Protein AF-A0A4R9PWL0-F1 (afdb_monomer_lite)

Structure (mmCIF, N/CA/C/O backbone):
data_AF-A0A4R9PWL0-F1
#
_entry.id   AF-A0A4R9PWL0-F1
#
loop_
_atom_site.group_PDB
_atom_site.id
_atom_site.type_symbol
_atom_site.label_atom_id
_atom_site.label_alt_id
_atom_site.label_comp_id
_atom_site.label_asym_id
_atom_site.label_entity_id
_atom_site.label_seq_id
_atom_site.pdbx_PDB_ins_code
_atom_site.Cartn_x
_atom_site.Cartn_y
_atom_site.Cartn_z
_atom_site.occupancy
_atom_site.B_iso_or_equiv
_atom_site.auth_seq_id
_atom_site.auth_comp_id
_atom_site.auth_asym_id
_atom_site.auth_atom_id
_atom_site.pdbx_PDB_model_num
ATOM 1 N N . MET A 1 1 ? -32.786 1.458 -10.273 1.00 54.38 1 MET A N 1
ATOM 2 C CA . MET A 1 1 ? -32.065 1.035 -9.058 1.00 54.38 1 MET A CA 1
ATOM 3 C C . MET A 1 1 ? -31.324 2.258 -8.552 1.00 54.38 1 MET A C 1
ATOM 5 O O . MET A 1 1 ? -30.523 2.789 -9.313 1.00 54.38 1 MET A O 1
ATOM 9 N N . SER A 1 2 ? -31.706 2.797 -7.391 1.00 69.25 2 SER A N 1
ATOM 10 C CA . SER A 1 2 ? -31.105 4.029 -6.861 1.00 69.25 2 SER A CA 1
ATOM 11 C C . SER A 1 2 ? -29.778 3.714 -6.169 1.00 69.25 2 SER A C 1
ATOM 13 O O . SER A 1 2 ? -29.610 2.630 -5.615 1.00 69.25 2 SER A O 1
ATOM 15 N N . ILE A 1 3 ? -28.833 4.651 -6.216 1.00 68.12 3 ILE A N 1
ATOM 16 C CA . ILE A 1 3 ? -27.518 4.531 -5.564 1.00 68.12 3 ILE A CA 1
ATOM 17 C C . ILE A 1 3 ? -27.637 4.518 -4.029 1.00 68.12 3 ILE A C 1
ATOM 19 O O . ILE A 1 3 ? -26.792 3.958 -3.337 1.00 68.12 3 ILE A O 1
ATOM 23 N N . GLU A 1 4 ? -28.725 5.084 -3.509 1.00 73.69 4 GLU A N 1
ATOM 24 C CA . GLU A 1 4 ? -28.999 5.243 -2.078 1.00 73.69 4 GLU A CA 1
ATOM 25 C C . GLU A 1 4 ? -29.238 3.904 -1.366 1.00 73.69 4 GLU A C 1
ATOM 27 O O . GLU A 1 4 ? -28.874 3.771 -0.200 1.00 73.69 4 GLU A O 1
ATOM 32 N N . ASP A 1 5 ? -29.742 2.894 -2.083 1.00 76.56 5 ASP A N 1
ATOM 33 C CA . ASP A 1 5 ? -30.055 1.560 -1.547 1.00 76.56 5 ASP A CA 1
ATOM 34 C C . ASP A 1 5 ? -28.896 0.561 -1.705 1.00 76.56 5 ASP A C 1
ATOM 36 O O . ASP A 1 5 ? -28.974 -0.583 -1.252 1.00 76.56 5 ASP A O 1
ATOM 40 N N . ALA A 1 6 ? -27.815 0.954 -2.387 1.00 78.69 6 ALA A N 1
ATOM 41 C CA . ALA A 1 6 ? -26.707 0.051 -2.663 1.00 78.69 6 ALA A CA 1
ATOM 42 C C . ALA A 1 6 ? -25.833 -0.160 -1.406 1.00 78.69 6 ALA A C 1
ATOM 44 O O . ALA A 1 6 ? -25.494 0.808 -0.711 1.00 78.69 6 ALA A O 1
ATOM 45 N N . PRO A 1 7 ? -25.420 -1.404 -1.100 1.00 80.06 7 PRO A N 1
ATOM 46 C CA . PRO A 1 7 ? -24.479 -1.672 -0.018 1.00 80.06 7 PRO A CA 1
ATOM 47 C C . PRO A 1 7 ? -23.108 -1.055 -0.327 1.00 80.06 7 PRO A C 1
ATOM 49 O O . PRO A 1 7 ? -22.714 -0.924 -1.487 1.00 80.06 7 PRO A O 1
ATOM 52 N N . GLU A 1 8 ? -22.358 -0.702 0.718 1.00 79.25 8 GLU A N 1
ATOM 53 C CA . GLU A 1 8 ? -21.082 0.027 0.605 1.00 79.25 8 GLU A CA 1
ATOM 54 C C . GLU A 1 8 ? -20.063 -0.678 -0.304 1.00 79.25 8 GLU A C 1
ATOM 56 O O . GLU A 1 8 ? -19.380 -0.031 -1.097 1.00 79.25 8 GLU A O 1
ATOM 61 N N . GLY A 1 9 ? -20.017 -2.015 -0.265 1.00 79.56 9 GLY A N 1
ATOM 62 C CA . GLY A 1 9 ? -19.149 -2.805 -1.143 1.00 79.56 9 GLY A CA 1
ATOM 63 C C . GLY A 1 9 ? -19.465 -2.635 -2.634 1.00 79.56 9 GLY A C 1
ATOM 64 O O . GLY A 1 9 ? -18.552 -2.600 -3.455 1.00 79.56 9 GLY A O 1
ATOM 65 N N . ILE A 1 10 ? -20.743 -2.466 -2.989 1.00 84.06 10 ILE A N 1
ATOM 66 C CA . ILE A 1 10 ? -21.175 -2.234 -4.375 1.00 84.06 10 ILE A CA 1
ATOM 67 C C . ILE A 1 10 ? -20.870 -0.794 -4.798 1.00 84.06 10 ILE A C 1
ATOM 69 O O . ILE A 1 10 ? -20.409 -0.575 -5.914 1.00 84.06 10 ILE A O 1
ATOM 73 N N . LEU A 1 11 ? -21.043 0.177 -3.898 1.00 82.19 11 LEU A N 1
ATOM 74 C CA . LEU A 1 11 ? -20.696 1.577 -4.158 1.00 82.19 11 LEU A CA 1
ATOM 75 C C . LEU A 1 11 ? -19.201 1.762 -4.427 1.00 82.19 11 LEU A C 1
ATOM 77 O O . LEU A 1 11 ? -18.828 2.472 -5.360 1.00 82.19 11 LEU A O 1
ATOM 81 N N . ARG A 1 12 ? -18.351 1.075 -3.659 1.00 82.38 12 ARG A N 1
ATOM 82 C CA . ARG A 1 12 ? -16.903 1.078 -3.881 1.00 82.38 12 ARG A CA 1
ATOM 83 C C . ARG A 1 12 ? -16.540 0.450 -5.224 1.00 82.38 12 ARG A C 1
ATOM 85 O O . ARG A 1 12 ? -15.823 1.064 -6.005 1.00 82.38 12 ARG A O 1
ATOM 92 N N . ALA A 1 13 ? -17.109 -0.716 -5.534 1.00 85.75 13 ALA A N 1
ATOM 93 C CA . ALA A 1 13 ? -16.888 -1.376 -6.818 1.00 85.75 13 ALA A CA 1
ATOM 94 C C . ALA A 1 13 ? -17.342 -0.512 -8.010 1.00 85.75 13 ALA A C 1
ATOM 96 O O . ALA A 1 13 ? -16.705 -0.526 -9.058 1.00 85.75 13 ALA A O 1
ATOM 97 N N . TRP A 1 14 ? -18.416 0.268 -7.866 1.00 86.69 14 TRP A N 1
ATOM 98 C CA . TRP A 1 14 ? -18.885 1.188 -8.905 1.00 86.69 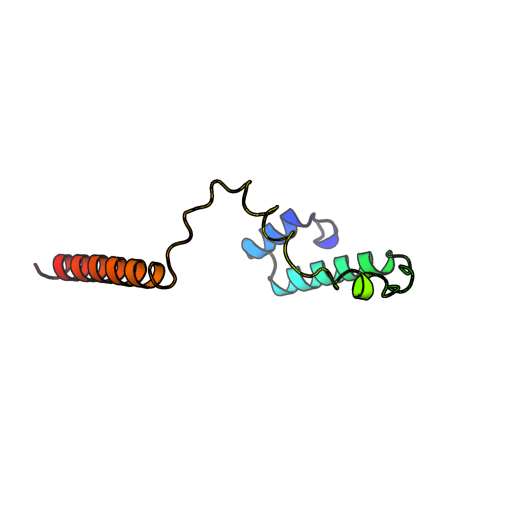14 TRP A CA 1
ATOM 99 C C . TRP A 1 14 ? -17.992 2.414 -9.075 1.00 86.69 14 TRP A C 1
ATOM 101 O O . TRP A 1 14 ? -17.841 2.889 -10.200 1.00 86.69 14 TRP A O 1
ATOM 111 N N . ALA A 1 15 ? -17.402 2.921 -7.992 1.00 86.19 15 ALA A N 1
ATOM 112 C CA . ALA A 1 15 ? -16.423 4.001 -8.067 1.00 86.19 15 ALA A CA 1
ATOM 113 C C . ALA A 1 15 ? -15.135 3.523 -8.753 1.00 86.19 15 ALA A C 1
ATOM 115 O O . ALA A 1 15 ? -14.634 4.193 -9.654 1.00 86.19 15 ALA A O 1
ATOM 116 N N . ASP A 1 16 ? -14.656 2.332 -8.389 1.00 86.06 16 ASP A N 1
ATOM 117 C CA . ASP A 1 16 ? -13.447 1.727 -8.959 1.00 86.06 16 ASP A CA 1
ATOM 118 C C . ASP A 1 16 ? -13.644 1.340 -10.437 1.00 86.06 16 ASP A C 1
ATOM 120 O O . ASP A 1 16 ? -12.736 1.485 -11.252 1.00 86.06 16 ASP A O 1
ATOM 124 N N . ALA A 1 17 ? -14.854 0.907 -10.810 1.00 87.56 17 ALA A N 1
ATOM 125 C CA . ALA A 1 17 ? -15.236 0.626 -12.195 1.00 87.56 17 ALA A CA 1
ATOM 126 C C . ALA A 1 17 ? -15.587 1.886 -13.015 1.00 87.56 17 ALA A C 1
ATOM 128 O O . ALA A 1 17 ? -15.919 1.769 -14.195 1.00 87.56 17 ALA A O 1
ATOM 129 N N . GLY A 1 18 ? -15.563 3.082 -12.412 1.00 85.94 18 GLY A N 1
ATOM 130 C CA . GLY A 1 18 ? -15.894 4.347 -13.080 1.00 85.94 18 GLY A CA 1
ATOM 131 C C . GLY A 1 18 ? -17.375 4.522 -13.446 1.00 85.94 18 GLY A C 1
ATOM 132 O O . GLY A 1 18 ? -17.718 5.432 -14.198 1.00 85.94 18 GLY A O 1
ATOM 133 N N . VAL A 1 19 ? -18.263 3.670 -12.921 1.00 87.75 19 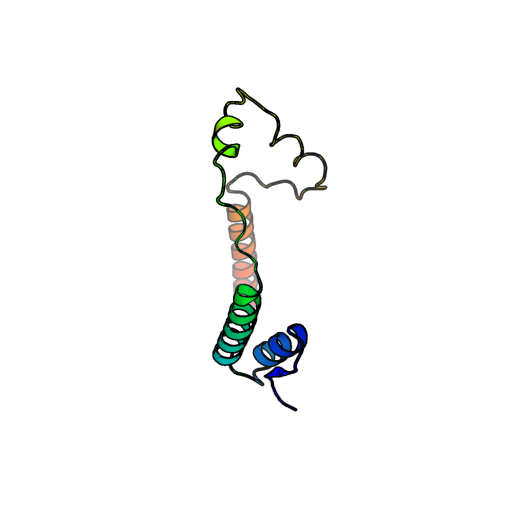VAL A N 1
ATOM 134 C CA . VAL A 1 19 ? -19.725 3.749 -13.107 1.00 87.75 19 VAL A CA 1
ATOM 135 C C . VAL A 1 19 ? -20.296 4.970 -12.383 1.00 87.75 19 VAL A C 1
ATOM 137 O O . VAL A 1 19 ? -21.256 5.589 -12.841 1.00 87.75 19 VAL A O 1
ATOM 140 N N . ILE A 1 20 ? -19.682 5.338 -11.259 1.00 85.00 20 ILE A N 1
ATOM 141 C CA . ILE A 1 20 ? -19.961 6.568 -10.521 1.00 85.00 20 ILE A CA 1
ATOM 142 C C . ILE A 1 20 ? -18.655 7.333 -10.320 1.00 85.00 20 ILE A C 1
ATOM 144 O O . ILE A 1 20 ? -17.586 6.738 -10.208 1.00 85.00 20 ILE A O 1
ATOM 148 N N . SER A 1 21 ? -18.727 8.662 -10.263 1.00 85.12 21 SER A N 1
ATOM 149 C CA . SER A 1 21 ? -17.542 9.464 -9.966 1.00 85.12 21 SER A CA 1
ATOM 150 C C . SER A 1 21 ? -17.102 9.257 -8.514 1.00 85.12 21 SER A C 1
ATOM 152 O O . SER A 1 21 ? -17.931 9.175 -7.605 1.00 85.12 21 SER A O 1
ATOM 154 N N . SER A 1 22 ? -15.790 9.233 -8.271 1.00 80.94 22 SER A N 1
ATOM 155 C CA . SER A 1 22 ? -15.235 9.080 -6.919 1.00 80.94 22 SER A CA 1
ATOM 156 C C . SER A 1 22 ? -15.697 10.192 -5.969 1.00 80.94 22 SER A C 1
ATOM 158 O O . SER A 1 22 ? -15.910 9.939 -4.790 1.00 80.94 22 SER A O 1
ATOM 160 N N . ALA A 1 23 ? -15.928 11.406 -6.485 1.00 86.06 23 ALA A N 1
ATOM 161 C CA . ALA A 1 23 ? -16.503 12.509 -5.712 1.00 86.06 23 ALA A CA 1
ATOM 162 C C . ALA A 1 23 ? -17.925 12.189 -5.217 1.00 86.06 23 ALA A C 1
ATOM 164 O O . ALA A 1 23 ? -18.231 12.398 -4.048 1.00 86.06 23 ALA A O 1
ATOM 165 N N . ARG A 1 24 ? -18.763 11.601 -6.082 1.00 83.38 24 ARG A N 1
ATOM 166 C CA . ARG A 1 24 ? -20.130 11.192 -5.736 1.00 83.38 24 ARG A CA 1
ATOM 167 C C . ARG A 1 24 ? -20.152 10.035 -4.737 1.00 83.38 24 ARG A C 1
ATOM 169 O O . ARG A 1 24 ? -21.036 9.978 -3.891 1.00 83.38 24 ARG A O 1
ATOM 176 N N . TYR A 1 25 ? -19.178 9.128 -4.817 1.00 84.75 25 TYR A N 1
ATOM 177 C CA . TYR A 1 25 ? -18.988 8.084 -3.807 1.00 84.75 25 TYR A CA 1
ATOM 178 C C . TYR A 1 25 ? -18.667 8.682 -2.429 1.00 84.75 25 TYR A C 1
ATOM 180 O O . TYR A 1 25 ? -19.293 8.305 -1.443 1.00 84.75 25 TYR A O 1
ATOM 188 N N . VAL A 1 26 ? -17.731 9.635 -2.359 1.00 85.38 26 VAL A N 1
ATOM 189 C CA . VAL A 1 26 ? -17.349 10.287 -1.094 1.00 85.38 26 VAL A CA 1
ATOM 190 C C . VAL A 1 26 ? -18.523 11.053 -0.487 1.00 85.38 26 VAL A C 1
ATOM 192 O O . VAL A 1 26 ? -18.810 10.866 0.691 1.00 85.38 26 VAL A O 1
ATOM 195 N N . GLU A 1 27 ? -19.238 11.843 -1.288 1.00 86.75 27 GLU A N 1
ATOM 196 C CA . GLU A 1 27 ? -20.424 12.590 -0.849 1.00 86.75 27 GLU A CA 1
ATOM 197 C C . GLU A 1 27 ? -21.499 11.663 -0.251 1.00 86.75 27 GLU A C 1
ATOM 199 O O . GLU A 1 27 ? -22.036 11.929 0.825 1.00 86.75 27 GLU A O 1
ATOM 204 N N . GLU A 1 28 ? -21.762 10.522 -0.894 1.00 82.88 28 GLU A N 1
ATOM 205 C CA . GLU A 1 28 ? -22.724 9.531 -0.402 1.00 82.88 28 GLU A CA 1
ATOM 206 C C . GLU A 1 28 ? -22.252 8.848 0.896 1.00 82.88 28 GLU A C 1
ATOM 208 O O . GLU A 1 28 ? -23.048 8.635 1.815 1.00 82.88 28 GLU A O 1
ATOM 213 N N . MET A 1 29 ? -20.954 8.555 1.029 1.00 82.44 29 MET A N 1
ATOM 214 C CA . MET A 1 29 ? -20.383 8.013 2.270 1.00 82.44 29 MET A CA 1
ATOM 215 C C . MET A 1 29 ? -20.438 9.026 3.421 1.00 82.44 29 MET A C 1
ATOM 217 O O . MET A 1 29 ? -20.738 8.659 4.560 1.00 82.44 29 MET A O 1
ATOM 221 N N . GLU A 1 30 ? -20.195 10.307 3.143 1.00 84.38 30 GLU A N 1
ATOM 222 C CA . GLU A 1 30 ? -20.319 11.385 4.126 1.00 84.38 30 GLU A CA 1
ATOM 223 C C . GLU A 1 30 ? -21.768 11.592 4.563 1.00 84.38 30 GLU A C 1
ATOM 225 O O . GLU A 1 30 ? -22.027 11.736 5.760 1.00 84.38 30 GLU A O 1
ATOM 230 N N . ARG A 1 31 ? -22.724 11.509 3.632 1.00 81.19 31 ARG A N 1
ATOM 231 C CA . ARG A 1 31 ? -24.161 11.560 3.928 1.00 81.19 31 ARG A CA 1
ATOM 232 C C . ARG A 1 31 ? -24.583 10.425 4.865 1.00 81.19 31 ARG A C 1
ATOM 234 O O . ARG A 1 31 ? -25.249 10.677 5.871 1.00 81.19 31 ARG A O 1
ATOM 241 N N . ARG A 1 32 ? -24.153 9.187 4.587 1.00 79.88 32 ARG A N 1
ATOM 242 C CA . ARG A 1 32 ? -24.425 8.009 5.438 1.00 79.88 32 ARG A CA 1
ATOM 243 C C . ARG A 1 32 ? -23.788 8.137 6.819 1.00 79.88 32 ARG A C 1
ATOM 245 O O . ARG A 1 32 ? -24.438 7.874 7.829 1.00 79.88 32 ARG A O 1
ATOM 252 N N . ARG A 1 33 ? -22.544 8.614 6.888 1.00 73.06 33 ARG A N 1
ATOM 253 C CA . ARG A 1 33 ? -21.841 8.856 8.157 1.00 73.06 33 ARG A CA 1
ATOM 254 C C . ARG A 1 33 ? -22.472 9.993 8.965 1.00 73.06 33 ARG A C 1
ATOM 256 O O . ARG A 1 33 ? -22.509 9.918 10.191 1.00 73.06 33 ARG A O 1
ATOM 263 N N . GLY A 1 34 ? -22.968 11.032 8.298 1.00 72.56 34 GLY A N 1
ATOM 264 C CA . GLY A 1 34 ? -23.713 12.131 8.911 1.00 72.56 34 GLY A CA 1
ATOM 265 C C . GLY A 1 34 ? -25.028 11.658 9.530 1.00 72.56 34 GLY A C 1
ATOM 266 O O . GLY A 1 34 ? -25.310 11.994 10.677 1.00 72.56 34 GLY A O 1
ATOM 267 N N . ALA A 1 35 ? -25.772 10.804 8.822 1.00 69.12 35 ALA A N 1
ATOM 268 C CA . ALA A 1 35 ? -26.982 10.173 9.346 1.00 69.12 35 ALA A CA 1
ATOM 269 C C . ALA A 1 35 ? -26.681 9.251 10.544 1.00 69.12 35 ALA A C 1
ATOM 271 O O . ALA A 1 35 ? -27.369 9.321 11.558 1.00 69.12 35 ALA A O 1
ATOM 272 N N . ALA A 1 36 ? -25.603 8.462 10.479 1.00 63.16 36 ALA A N 1
ATOM 273 C CA . ALA A 1 36 ? -25.179 7.597 11.583 1.00 63.16 36 ALA A CA 1
ATOM 274 C C . ALA A 1 36 ? -24.733 8.382 12.833 1.00 63.16 36 ALA A C 1
ATOM 276 O O . ALA A 1 36 ? -24.931 7.922 13.954 1.00 63.16 36 ALA A O 1
ATOM 277 N N . ARG A 1 37 ? -24.156 9.581 12.667 1.00 57.06 37 ARG A N 1
ATOM 278 C CA . ARG A 1 37 ? -23.776 10.463 13.786 1.00 57.06 37 ARG A CA 1
ATOM 279 C C . ARG A 1 37 ? -24.974 11.078 14.505 1.00 57.06 37 ARG A C 1
ATOM 281 O O . ARG A 1 37 ? -24.871 11.329 15.697 1.00 57.06 37 ARG A O 1
ATOM 288 N N . GLN A 1 38 ? -26.095 11.299 13.818 1.00 57.72 38 GLN A N 1
ATOM 289 C CA . GLN A 1 38 ? -27.313 11.819 14.452 1.00 57.72 38 GLN A CA 1
ATOM 290 C C . GLN A 1 38 ? -27.975 10.801 15.395 1.00 57.72 38 GLN A C 1
ATOM 292 O O . GLN A 1 38 ? -28.741 11.194 16.268 1.00 57.72 38 GLN A O 1
ATOM 297 N N . THR A 1 39 ? -27.660 9.510 15.254 1.00 55.66 39 THR A N 1
ATOM 298 C CA . THR A 1 39 ? -28.157 8.428 16.122 1.00 55.66 39 THR A CA 1
ATOM 299 C C . THR A 1 39 ? -27.229 8.067 17.285 1.00 55.66 39 THR A C 1
ATOM 301 O O . THR A 1 39 ? -27.579 7.202 18.083 1.00 55.66 39 THR A O 1
ATOM 304 N N . VAL A 1 40 ? -26.054 8.694 17.402 1.00 51.12 40 VAL A N 1
ATOM 305 C CA . VAL A 1 40 ? -25.156 8.471 18.544 1.00 51.12 40 VAL A CA 1
ATOM 306 C C . VAL A 1 40 ? -25.641 9.350 19.697 1.00 51.12 40 VAL A C 1
ATOM 308 O O . VAL A 1 40 ? -25.527 10.574 19.637 1.00 51.12 40 VAL A O 1
ATOM 311 N N . GLU A 1 41 ? -26.224 8.717 20.721 1.00 59.03 41 GLU A N 1
ATOM 312 C CA . GLU A 1 41 ? -26.516 9.322 22.028 1.00 59.03 41 GLU A CA 1
ATOM 313 C C . GLU A 1 41 ? -25.329 10.164 22.527 1.00 59.03 41 GLU A C 1
ATOM 315 O O . GLU A 1 41 ? -24.179 9.825 22.231 1.00 59.03 41 GLU A O 1
ATOM 320 N N . PRO A 1 42 ? -25.560 11.231 23.316 1.00 57.00 42 PRO A N 1
ATOM 321 C CA . PRO A 1 42 ? -24.475 11.966 23.944 1.00 57.00 42 PRO A CA 1
ATOM 322 C C . PRO A 1 42 ? -23.720 11.022 24.885 1.00 57.00 42 PRO A C 1
ATOM 324 O O . PRO A 1 42 ? -24.135 10.781 26.016 1.00 57.00 42 PRO A O 1
ATOM 327 N N . THR A 1 43 ? -22.598 10.483 24.412 1.00 57.56 43 THR A N 1
ATOM 328 C CA . THR A 1 43 ? -21.590 9.858 25.264 1.00 57.56 43 THR A CA 1
ATOM 329 C C . THR A 1 43 ? -21.299 10.818 26.419 1.00 57.56 43 THR A C 1
ATOM 331 O O . THR A 1 43 ? -21.076 12.006 26.149 1.00 57.56 43 THR A O 1
ATOM 334 N N . PRO A 1 44 ? -21.335 10.354 27.683 1.00 61.72 44 PRO A N 1
ATOM 335 C CA . PRO A 1 44 ? -21.006 11.198 28.826 1.00 61.72 44 PRO A CA 1
ATOM 336 C C . PRO A 1 44 ? -19.625 11.841 28.615 1.00 61.72 44 PRO A C 1
ATOM 338 O O . PRO A 1 44 ? -18.795 11.264 27.900 1.00 61.72 44 PRO A O 1
ATOM 341 N N . PRO A 1 45 ? -19.390 13.052 29.160 1.00 62.41 45 PRO A N 1
ATOM 342 C CA . PRO A 1 45 ? -18.138 13.774 28.959 1.00 62.41 45 PRO A CA 1
ATOM 343 C C . PRO A 1 45 ? -16.953 12.855 29.265 1.00 62.41 45 PRO A C 1
ATOM 345 O O . PRO A 1 45 ? -17.014 12.068 30.206 1.00 62.41 45 PRO A O 1
ATOM 348 N N . LEU A 1 46 ? -15.908 12.919 28.431 1.00 59.22 46 LEU A N 1
ATOM 349 C CA . LEU A 1 46 ? -14.657 12.197 28.658 1.00 59.22 46 LEU A CA 1
ATOM 350 C C . LEU A 1 46 ? -14.070 12.670 29.994 1.00 59.22 46 LEU A C 1
ATOM 352 O O . LEU A 1 46 ? -13.339 13.656 30.056 1.00 59.22 46 LEU A O 1
ATOM 356 N N . ASP A 1 47 ? -14.428 11.982 31.070 1.00 53.50 47 ASP A N 1
ATOM 357 C CA . ASP A 1 47 ? -13.807 12.145 32.368 1.00 53.50 47 ASP A CA 1
ATOM 358 C C . ASP A 1 47 ? -12.347 11.711 32.204 1.00 53.50 47 ASP A C 1
ATOM 360 O O . ASP A 1 47 ? -12.055 10.542 31.946 1.00 53.50 47 ASP A O 1
ATOM 364 N N . TYR A 1 48 ? -11.432 12.680 32.307 1.00 54.12 48 TYR A N 1
ATOM 365 C CA . TYR A 1 48 ? -9.970 12.594 32.157 1.00 54.12 48 TYR A CA 1
ATOM 366 C C . TYR A 1 48 ? -9.275 11.673 33.185 1.00 54.12 48 TYR A C 1
ATOM 368 O O . TYR A 1 48 ? -8.136 11.899 33.589 1.00 54.12 48 TYR A O 1
ATOM 376 N N . ALA A 1 49 ? -9.943 10.611 33.631 1.00 55.09 49 ALA A N 1
ATOM 377 C CA . ALA A 1 49 ? -9.385 9.586 34.499 1.00 55.09 49 ALA A CA 1
ATOM 378 C C . ALA A 1 49 ? -8.233 8.809 33.829 1.00 55.09 49 ALA A C 1
ATOM 380 O O . ALA A 1 49 ? -7.416 8.231 34.538 1.00 55.09 49 ALA A O 1
ATOM 381 N N . LEU A 1 50 ? -8.117 8.854 32.493 1.00 53.09 50 LEU A N 1
ATOM 382 C CA . LEU A 1 50 ? -7.026 8.223 31.740 1.00 53.09 50 LEU A CA 1
ATOM 383 C C . LEU A 1 50 ? -5.679 8.966 31.838 1.00 53.09 50 LEU A C 1
ATOM 385 O O . LEU A 1 50 ? -4.638 8.344 31.649 1.00 53.09 50 LEU A O 1
ATOM 389 N N . ASP A 1 51 ? -5.668 10.262 32.173 1.00 55.84 51 ASP A N 1
ATOM 390 C CA . ASP A 1 51 ? -4.418 11.038 32.294 1.00 55.84 51 ASP A CA 1
ATOM 391 C C . ASP A 1 51 ? -3.659 10.735 33.598 1.00 55.84 51 ASP A C 1
ATOM 393 O O . ASP A 1 51 ? -2.481 11.060 33.727 1.00 55.84 51 ASP A O 1
ATOM 397 N N . ARG A 1 52 ? -4.308 10.088 34.577 1.00 54.44 52 ARG A N 1
ATOM 398 C CA . ARG A 1 52 ? -3.694 9.736 35.870 1.00 54.44 52 ARG A CA 1
ATOM 399 C C . ARG A 1 52 ? -3.078 8.335 35.899 1.00 54.44 52 ARG A C 1
ATOM 401 O O . ARG A 1 52 ? -2.348 8.017 36.831 1.00 54.44 52 ARG A O 1
ATOM 408 N N . GLU A 1 53 ? -3.362 7.504 34.901 1.00 54.88 53 GLU A N 1
ATOM 409 C CA . GLU A 1 53 ? -2.872 6.121 34.824 1.00 54.88 53 GLU A CA 1
ATOM 410 C C . GLU A 1 53 ? -1.588 5.991 33.976 1.00 54.88 53 GLU A C 1
ATOM 412 O O . GLU A 1 53 ? -1.004 4.914 33.885 1.00 54.88 53 GLU A O 1
ATOM 417 N N . LEU A 1 54 ? -1.094 7.101 33.405 1.00 55.50 54 LEU A N 1
ATOM 418 C CA . LEU A 1 54 ? 0.130 7.167 32.596 1.00 55.50 54 LEU A CA 1
ATOM 419 C C . LEU A 1 54 ? 1.379 7.612 33.388 1.00 55.50 54 LEU A C 1
ATOM 421 O O . LEU A 1 54 ? 2.311 8.162 32.814 1.00 55.50 54 LEU A O 1
ATOM 425 N N . ASP A 1 55 ? 1.417 7.348 34.695 1.00 57.41 55 ASP A N 1
ATOM 426 C CA . ASP A 1 55 ? 2.613 7.488 35.544 1.00 57.41 55 ASP A CA 1
ATOM 427 C C . ASP A 1 55 ? 3.134 6.092 35.943 1.00 57.41 55 ASP A C 1
ATOM 429 O O . ASP A 1 55 ? 3.277 5.751 37.118 1.00 57.41 55 ASP A O 1
ATOM 433 N N . ILE A 1 56 ? 3.390 5.238 34.943 1.00 53.75 56 ILE A N 1
ATOM 434 C CA . ILE A 1 56 ? 4.014 3.921 35.139 1.00 53.75 56 ILE A CA 1
ATOM 435 C C . ILE A 1 56 ? 5.506 4.046 34.800 1.00 53.75 56 ILE A C 1
ATOM 437 O O . ILE A 1 56 ? 5.865 4.133 33.619 1.00 53.75 56 ILE A O 1
ATOM 441 N N . PRO A 1 57 ? 6.403 4.072 35.803 1.00 50.81 57 PRO A N 1
ATOM 442 C CA . PRO A 1 57 ? 7.834 4.148 35.567 1.00 50.81 57 PRO A CA 1
ATOM 443 C C . PRO A 1 57 ? 8.334 2.802 35.031 1.00 50.81 57 PRO A C 1
ATOM 445 O O . PRO A 1 57 ? 8.679 1.902 35.789 1.00 50.81 57 PRO A O 1
ATOM 448 N N . GLY A 1 58 ? 8.395 2.697 33.703 1.00 57.84 58 GLY A N 1
ATOM 449 C CA . GLY A 1 58 ? 9.045 1.607 32.982 1.00 57.84 58 GLY A CA 1
ATOM 450 C C . GLY A 1 58 ? 8.149 0.397 32.692 1.00 57.84 58 GLY A C 1
ATOM 451 O O . GLY A 1 58 ? 7.742 -0.312 33.598 1.00 57.84 58 GLY A O 1
ATOM 452 N N . ILE A 1 59 ? 7.993 0.104 31.394 1.00 52.44 59 ILE A N 1
ATOM 453 C CA . ILE A 1 59 ? 7.799 -1.250 30.836 1.00 52.44 59 ILE A CA 1
ATOM 454 C C . ILE A 1 59 ? 6.429 -1.912 31.089 1.00 52.44 59 ILE A C 1
ATOM 456 O O . ILE A 1 59 ? 6.176 -2.413 32.174 1.00 52.44 59 ILE A O 1
ATOM 460 N N . ALA A 1 60 ? 5.611 -2.045 30.030 1.00 55.00 60 ALA A N 1
ATOM 461 C CA . ALA A 1 60 ? 4.738 -3.225 29.827 1.00 55.00 60 ALA A CA 1
ATOM 462 C C . ALA A 1 60 ? 4.029 -3.283 28.453 1.00 55.00 60 ALA A C 1
ATOM 464 O O . ALA A 1 60 ? 3.633 -4.362 28.030 1.00 55.00 60 ALA A O 1
ATOM 465 N N . VAL A 1 61 ? 3.851 -2.169 27.726 1.00 51.66 61 VAL A N 1
ATOM 466 C CA . VAL A 1 61 ? 3.058 -2.190 26.467 1.00 51.66 61 VAL A CA 1
ATOM 467 C C . VAL A 1 61 ? 3.855 -2.712 25.261 1.00 51.66 61 VAL A C 1
ATOM 469 O O . VAL A 1 61 ? 3.282 -3.277 24.337 1.00 51.66 61 VAL A O 1
ATOM 472 N N . LEU A 1 62 ? 5.184 -2.580 25.274 1.00 53.66 62 LEU A N 1
ATOM 473 C CA . LEU A 1 62 ? 6.041 -3.039 24.171 1.00 53.66 62 LEU A CA 1
ATOM 474 C C . LEU A 1 62 ? 6.282 -4.558 24.154 1.00 53.66 62 LEU A C 1
ATOM 476 O O . LEU A 1 62 ? 6.653 -5.078 23.109 1.00 53.66 62 LEU A O 1
ATOM 480 N N . ASP A 1 63 ? 6.056 -5.263 25.266 1.00 52.81 63 ASP A N 1
ATOM 481 C CA . ASP A 1 63 ? 6.324 -6.709 25.359 1.00 52.81 63 ASP A CA 1
ATOM 482 C C . ASP A 1 63 ? 5.120 -7.555 24.904 1.00 52.81 63 ASP A C 1
ATOM 484 O O . ASP A 1 63 ? 5.278 -8.605 24.294 1.00 52.81 63 ASP A O 1
ATOM 488 N N . PHE A 1 64 ? 3.891 -7.049 25.079 1.00 48.94 64 PHE A N 1
ATOM 489 C CA . PHE A 1 64 ? 2.670 -7.756 24.664 1.00 48.94 64 PHE A CA 1
ATOM 490 C C . PHE A 1 64 ? 2.426 -7.776 23.148 1.00 48.94 64 PHE A C 1
ATOM 492 O O . PHE A 1 64 ? 1.657 -8.604 22.667 1.00 48.94 64 PHE A O 1
ATOM 499 N N . VAL A 1 65 ? 3.056 -6.873 22.391 1.00 54.41 65 VAL A N 1
ATOM 500 C CA . VAL A 1 65 ? 2.920 -6.810 20.922 1.00 54.41 65 VAL A CA 1
ATOM 501 C C . VAL A 1 65 ? 4.048 -7.579 20.217 1.00 54.41 65 VAL A C 1
ATOM 503 O O . VAL A 1 65 ? 3.969 -7.815 19.016 1.00 54.41 65 VAL A O 1
ATOM 506 N N . SER A 1 66 ? 5.090 -8.001 20.942 1.00 52.97 66 SER A N 1
ATOM 507 C CA . SER A 1 66 ? 6.303 -8.573 20.339 1.00 52.97 66 SER A CA 1
ATOM 508 C C . SER A 1 66 ? 6.272 -10.094 20.139 1.00 52.97 66 SER A C 1
ATOM 510 O O . SE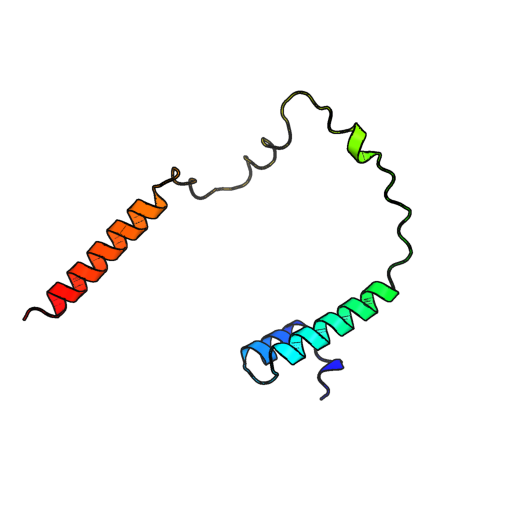R A 1 66 ? 7.117 -10.607 19.413 1.00 52.97 66 SER A O 1
ATOM 512 N N . ASP A 1 67 ? 5.326 -10.819 20.747 1.00 52.50 67 ASP A N 1
ATOM 513 C CA . ASP A 1 67 ? 5.355 -12.297 20.782 1.00 52.50 67 ASP A CA 1
ATOM 514 C C . ASP A 1 67 ? 4.309 -12.976 19.874 1.00 52.50 67 ASP A C 1
ATOM 516 O O . ASP A 1 67 ? 4.054 -14.173 19.981 1.00 52.50 67 ASP A O 1
ATOM 520 N N . GLN A 1 68 ? 3.664 -12.224 18.971 1.00 53.03 68 GLN A N 1
ATOM 521 C CA . GLN A 1 68 ? 2.648 -12.775 18.061 1.00 53.03 68 GLN A CA 1
ATOM 522 C C . GLN A 1 68 ? 2.701 -12.180 16.651 1.00 53.03 68 GLN A C 1
ATOM 524 O O . GLN A 1 68 ? 1.677 -11.917 16.024 1.00 53.03 68 GLN A O 1
ATOM 529 N N . ASP A 1 69 ? 3.906 -11.985 16.136 1.00 48.06 69 ASP A N 1
ATOM 530 C CA . ASP A 1 69 ? 4.113 -11.824 14.706 1.00 48.06 69 ASP A CA 1
ATOM 531 C C . ASP A 1 69 ? 5.283 -12.737 14.353 1.00 48.06 69 ASP A C 1
ATOM 533 O O . ASP A 1 69 ? 6.381 -12.573 14.891 1.00 48.06 69 ASP A O 1
ATOM 537 N N . ASP A 1 70 ? 5.068 -13.700 13.454 1.00 56.19 70 ASP A N 1
ATOM 538 C CA . ASP A 1 70 ? 6.138 -14.342 12.679 1.00 56.19 70 ASP A CA 1
ATOM 539 C C . ASP A 1 70 ? 6.730 -13.274 11.736 1.00 56.19 70 ASP A C 1
ATOM 541 O O . ASP A 1 70 ? 6.669 -13.343 10.505 1.00 56.19 70 ASP A O 1
ATOM 545 N N . GLY A 1 71 ? 7.216 -12.204 12.364 1.00 50.75 71 GLY A N 1
ATOM 546 C CA . GLY A 1 71 ? 7.397 -10.894 11.801 1.00 50.75 71 GLY A CA 1
ATOM 547 C C . GLY A 1 71 ? 8.552 -10.957 10.840 1.00 50.75 71 GLY A C 1
ATOM 548 O O . GLY A 1 71 ? 9.671 -11.332 11.200 1.00 50.75 71 GLY A O 1
ATOM 549 N N . ILE A 1 72 ? 8.266 -10.571 9.599 1.00 63.75 72 ILE A N 1
ATOM 550 C CA . ILE A 1 72 ? 9.266 -10.260 8.584 1.00 63.75 72 ILE A CA 1
ATOM 551 C C . ILE A 1 72 ? 10.407 -9.525 9.297 1.00 63.75 72 ILE A C 1
ATOM 553 O O . ILE A 1 72 ? 10.154 -8.458 9.866 1.00 63.75 72 ILE A O 1
ATOM 557 N N . PRO A 1 73 ? 11.633 -10.083 9.327 1.00 67.75 73 PRO A N 1
ATOM 558 C CA . PRO A 1 73 ? 12.709 -9.525 10.128 1.00 67.75 73 PRO A CA 1
ATOM 559 C C . PRO A 1 73 ? 12.878 -8.070 9.727 1.00 67.75 73 PRO A C 1
ATOM 561 O O . PRO A 1 73 ? 13.204 -7.799 8.572 1.00 67.75 73 PRO A O 1
ATOM 564 N N . ASN A 1 74 ? 12.604 -7.150 10.659 1.00 69.38 74 ASN A N 1
ATOM 565 C CA . ASN A 1 74 ? 12.650 -5.721 10.385 1.00 69.38 74 ASN A CA 1
ATOM 566 C C . ASN A 1 74 ? 14.066 -5.387 9.893 1.00 69.38 74 ASN A C 1
ATOM 568 O O . ASN A 1 74 ? 15.026 -5.467 10.673 1.00 69.38 74 ASN A O 1
ATOM 572 N N . PRO A 1 75 ? 14.244 -5.096 8.593 1.00 71.88 75 PRO A N 1
ATOM 573 C CA . PRO A 1 75 ? 15.572 -4.921 8.051 1.00 71.88 75 PRO A CA 1
ATOM 574 C C . PRO A 1 75 ? 16.145 -3.626 8.631 1.00 71.88 75 PRO A C 1
ATOM 576 O O . PRO A 1 75 ? 15.444 -2.620 8.749 1.00 71.88 75 PRO A O 1
ATOM 579 N N . ARG A 1 76 ? 17.429 -3.656 9.022 1.00 80.06 76 ARG A N 1
ATOM 580 C CA . ARG A 1 76 ? 18.120 -2.505 9.633 1.00 80.06 76 ARG A CA 1
ATOM 581 C C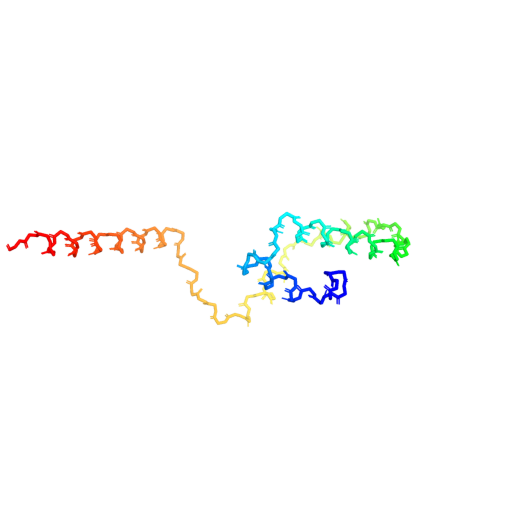 . ARG A 1 76 ? 17.807 -1.218 8.856 1.00 80.06 76 ARG A C 1
ATOM 583 O O . ARG A 1 76 ? 17.802 -1.273 7.621 1.00 80.06 76 ARG A O 1
ATOM 590 N N . PRO A 1 77 ? 17.596 -0.070 9.526 1.00 71.62 77 PRO A N 1
ATOM 591 C CA . PRO A 1 77 ? 17.342 1.195 8.842 1.00 71.62 77 PRO A CA 1
ATOM 592 C C . PRO A 1 77 ? 18.437 1.445 7.791 1.00 71.62 77 PRO A C 1
ATOM 594 O O . PRO A 1 77 ? 19.613 1.563 8.125 1.00 71.62 77 PRO A O 1
ATOM 597 N N . GLY A 1 78 ? 18.052 1.418 6.508 1.00 76.00 78 GLY A N 1
ATOM 598 C CA . GLY A 1 78 ? 18.956 1.508 5.350 1.00 76.00 78 GLY A CA 1
ATOM 599 C C . GLY A 1 78 ? 19.015 0.268 4.445 1.00 76.00 78 GLY A C 1
ATOM 600 O O . GLY A 1 78 ? 19.331 0.399 3.266 1.00 76.00 78 GLY A O 1
ATOM 601 N N . ALA A 1 79 ? 18.642 -0.922 4.919 1.00 82.94 79 ALA A N 1
ATOM 602 C CA . ALA A 1 79 ? 18.647 -2.135 4.093 1.00 82.94 79 ALA A CA 1
ATOM 603 C C . ALA A 1 79 ? 17.619 -2.084 2.944 1.00 82.94 79 ALA A C 1
ATOM 605 O O . ALA A 1 79 ? 17.896 -2.583 1.853 1.00 82.94 79 ALA A O 1
ATOM 606 N N . TRP A 1 80 ? 16.494 -1.384 3.131 1.00 85.06 80 TRP A N 1
ATOM 607 C CA . TRP A 1 80 ? 15.557 -1.081 2.043 1.00 85.06 80 TRP A CA 1
ATOM 608 C C . TRP A 1 80 ? 16.215 -0.277 0.918 1.00 85.06 80 TRP A C 1
ATOM 610 O O . TRP A 1 80 ? 16.043 -0.613 -0.250 1.00 85.06 80 TRP A O 1
ATOM 620 N N . LEU A 1 81 ? 17.024 0.736 1.251 1.00 88.19 81 LEU A N 1
ATOM 621 C CA . LEU A 1 81 ? 17.729 1.542 0.248 1.00 88.19 81 LEU A CA 1
ATOM 622 C C . LEU A 1 81 ? 18.705 0.685 -0.558 1.00 88.19 81 LEU A C 1
ATOM 624 O O . LEU A 1 81 ? 18.733 0.791 -1.780 1.00 88.19 81 LEU A O 1
ATOM 628 N N . VAL A 1 82 ? 19.452 -0.205 0.103 1.00 88.19 82 VAL A N 1
ATOM 629 C CA . VAL A 1 82 ? 20.361 -1.139 -0.579 1.00 88.19 82 VAL A CA 1
ATOM 630 C C . VAL A 1 82 ? 19.590 -2.031 -1.552 1.00 88.19 82 VAL A C 1
ATOM 632 O O . VAL A 1 82 ? 20.006 -2.176 -2.699 1.00 88.19 82 VAL A O 1
ATOM 635 N N . PHE A 1 83 ? 18.441 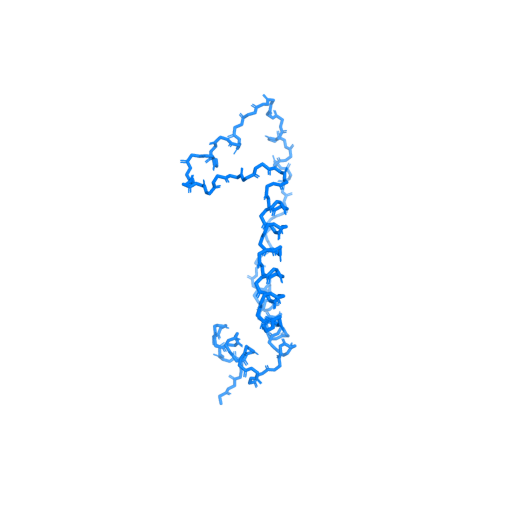-2.571 -1.140 1.00 88.50 83 PHE A N 1
ATOM 636 C CA . PHE A 1 83 ? 17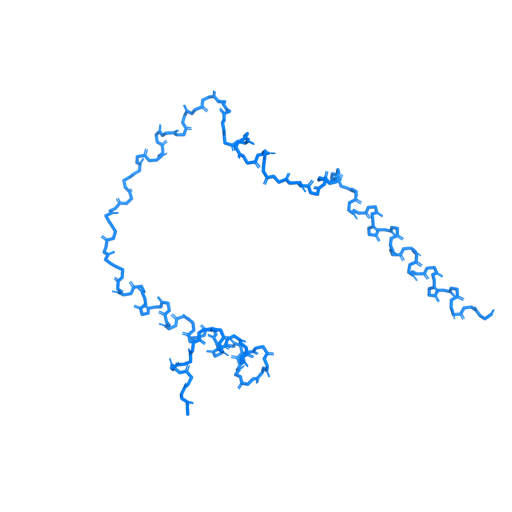.601 -3.395 -2.010 1.00 88.50 83 PHE A CA 1
ATOM 637 C C . PHE A 1 83 ? 17.106 -2.621 -3.242 1.00 88.50 83 PHE A C 1
ATOM 639 O O . PHE A 1 83 ? 17.217 -3.115 -4.366 1.00 88.50 83 PHE A O 1
ATOM 646 N N . PHE A 1 84 ? 16.631 -1.383 -3.059 1.00 91.88 84 PHE A N 1
ATOM 647 C CA . PHE A 1 84 ? 16.217 -0.514 -4.165 1.00 91.88 84 PHE A CA 1
ATOM 648 C C . PHE A 1 84 ? 17.370 -0.201 -5.124 1.00 91.88 84 PHE A C 1
ATOM 650 O O . PHE A 1 84 ? 17.190 -0.276 -6.342 1.00 91.88 84 PHE A O 1
ATOM 657 N N . PHE A 1 85 ? 18.558 0.104 -4.598 1.00 93.62 85 PHE A N 1
ATOM 658 C CA . PHE A 1 85 ? 19.742 0.371 -5.413 1.00 93.62 85 PHE A CA 1
ATOM 659 C C . PHE A 1 85 ? 20.157 -0.853 -6.230 1.00 93.62 85 PHE A C 1
ATOM 661 O O . PHE A 1 85 ? 20.325 -0.746 -7.444 1.00 93.62 85 PHE A O 1
ATOM 668 N N . VAL A 1 86 ? 20.268 -2.023 -5.595 1.00 95.06 86 VAL A N 1
ATOM 669 C CA . VAL A 1 86 ? 20.652 -3.269 -6.277 1.00 95.06 86 VAL A CA 1
ATOM 670 C C . VAL A 1 86 ? 19.632 -3.633 -7.355 1.00 95.06 86 VAL A C 1
ATOM 672 O O . VAL A 1 86 ? 20.018 -3.911 -8.489 1.00 95.06 86 VAL A O 1
ATOM 675 N N . SER A 1 87 ? 18.337 -3.562 -7.037 1.00 93.19 87 SER A N 1
ATOM 676 C CA . SER A 1 87 ? 17.261 -3.827 -7.998 1.00 93.19 87 SER A CA 1
ATOM 677 C C . SER A 1 87 ? 17.342 -2.895 -9.213 1.00 93.19 87 SER A C 1
ATOM 679 O O . SER A 1 87 ? 17.320 -3.349 -10.358 1.00 93.19 87 SER A O 1
ATOM 681 N N . THR A 1 88 ? 17.549 -1.596 -8.980 1.00 94.62 88 THR A N 1
ATOM 682 C CA . THR A 1 88 ? 17.651 -0.589 -10.047 1.00 94.62 88 THR A CA 1
ATOM 683 C C . THR A 1 88 ? 18.845 -0.847 -10.966 1.00 94.62 88 THR A C 1
ATOM 685 O O . THR A 1 88 ? 18.703 -0.781 -12.186 1.00 94.62 88 THR A O 1
ATOM 688 N N . VAL A 1 89 ? 20.012 -1.185 -10.406 1.00 94.94 89 VAL A N 1
ATOM 689 C CA . VAL A 1 89 ? 21.223 -1.483 -11.188 1.00 94.94 89 VAL A CA 1
ATOM 690 C C . VAL A 1 89 ? 21.032 -2.727 -12.056 1.00 94.94 89 VAL A C 1
ATOM 692 O O . VAL A 1 89 ? 21.425 -2.715 -13.221 1.00 94.94 89 VAL A O 1
ATOM 695 N N . LEU A 1 90 ? 20.394 -3.779 -11.533 1.00 95.00 90 LEU A N 1
ATOM 696 C CA . LEU A 1 90 ? 20.128 -5.002 -12.298 1.00 95.00 90 LEU A CA 1
ATOM 697 C C . LEU A 1 90 ? 19.166 -4.753 -13.463 1.00 95.00 90 LEU A C 1
ATOM 699 O O . LEU A 1 90 ? 19.425 -5.206 -14.579 1.00 95.00 90 LEU A O 1
ATOM 703 N N . ILE A 1 91 ? 18.089 -4.000 -13.227 1.00 94.31 91 ILE A N 1
ATOM 704 C CA . ILE A 1 91 ? 17.121 -3.647 -14.272 1.00 94.31 91 ILE A CA 1
ATOM 705 C C . ILE A 1 91 ? 17.793 -2.778 -15.338 1.00 94.31 91 ILE A C 1
ATOM 707 O O . ILE A 1 91 ? 17.698 -3.081 -16.526 1.00 94.31 91 ILE A O 1
ATOM 711 N N . ALA A 1 92 ? 18.513 -1.729 -14.931 1.00 92.62 92 ALA A N 1
ATOM 712 C CA . ALA A 1 92 ? 19.210 -0.841 -15.855 1.00 92.62 92 ALA A CA 1
ATOM 713 C C . ALA A 1 92 ? 20.276 -1.588 -16.672 1.00 92.62 92 ALA A C 1
ATOM 715 O O . ALA A 1 92 ? 20.322 -1.444 -17.892 1.00 92.62 92 ALA A O 1
ATOM 716 N N . GLY A 1 93 ? 21.085 -2.434 -16.030 1.00 93.69 93 GLY A N 1
ATOM 717 C CA . GLY A 1 93 ? 22.084 -3.263 -16.702 1.00 93.69 93 GLY A CA 1
ATOM 718 C C . GLY A 1 93 ? 21.461 -4.239 -17.700 1.00 93.69 93 GLY A C 1
ATOM 719 O O . GLY A 1 93 ? 21.930 -4.340 -18.832 1.00 93.69 93 GLY A O 1
ATOM 720 N N . GLY A 1 94 ? 20.360 -4.899 -17.326 1.00 92.19 94 GLY A N 1
ATOM 721 C CA . GLY A 1 94 ? 19.621 -5.789 -18.222 1.00 92.19 94 GLY A CA 1
ATOM 722 C C . GLY A 1 94 ? 19.014 -5.060 -19.423 1.00 92.19 94 GLY A C 1
ATOM 723 O O . GLY A 1 94 ? 19.063 -5.568 -20.542 1.00 92.19 94 GLY A O 1
ATOM 724 N N . LEU A 1 95 ? 18.491 -3.847 -19.218 1.00 90.06 95 LEU A N 1
ATOM 725 C CA . LEU A 1 95 ? 17.983 -3.007 -20.304 1.00 90.06 95 LEU A CA 1
ATOM 726 C C . LEU A 1 95 ? 19.105 -2.563 -21.246 1.00 90.06 95 LEU A C 1
ATOM 728 O O . LEU A 1 95 ? 18.938 -2.653 -22.458 1.00 90.06 95 LEU A O 1
ATOM 732 N N . ILE A 1 96 ? 20.254 -2.142 -20.713 1.00 90.06 96 ILE A N 1
ATOM 733 C CA . ILE A 1 96 ? 21.420 -1.749 -21.516 1.00 90.06 96 ILE A CA 1
ATOM 734 C C . ILE A 1 96 ? 21.928 -2.937 -22.339 1.00 90.06 96 ILE A C 1
ATOM 736 O O . ILE A 1 96 ? 22.147 -2.794 -23.540 1.00 90.06 96 ILE A O 1
ATOM 740 N N . TRP A 1 97 ? 22.049 -4.120 -21.731 1.00 86.25 97 TRP A N 1
ATOM 741 C CA . TRP A 1 97 ? 22.484 -5.328 -22.435 1.00 86.25 97 TRP A CA 1
ATOM 742 C C . TRP A 1 97 ? 21.494 -5.774 -23.517 1.00 86.25 97 TRP A C 1
ATOM 744 O O . TRP A 1 97 ? 21.898 -6.301 -24.541 1.00 86.25 97 TRP A O 1
ATOM 754 N N . ARG A 1 98 ? 20.195 -5.512 -23.334 1.00 84.19 98 ARG A N 1
ATOM 755 C CA . ARG A 1 98 ? 19.166 -5.776 -24.349 1.00 84.19 98 ARG A CA 1
ATOM 756 C C . ARG A 1 98 ? 19.190 -4.781 -25.518 1.00 84.19 98 ARG A C 1
ATOM 758 O O . ARG A 1 98 ? 18.642 -5.093 -26.572 1.00 84.19 98 ARG A O 1
ATOM 765 N N . ILE A 1 99 ? 19.758 -3.590 -25.325 1.00 87.06 99 ILE A N 1
ATOM 766 C CA . ILE A 1 99 ? 19.824 -2.526 -26.340 1.00 87.06 99 ILE A CA 1
ATOM 767 C C . ILE A 1 99 ? 21.151 -2.565 -27.111 1.00 87.06 99 ILE A C 1
ATOM 769 O O . ILE A 1 99 ? 21.175 -2.146 -28.267 1.00 87.06 99 ILE A O 1
ATOM 773 N N . LEU A 1 100 ? 22.237 -3.069 -26.512 1.00 71.25 100 LEU A N 1
ATOM 774 C CA . LEU A 1 100 ? 23.478 -3.326 -27.243 1.00 71.25 100 LEU A CA 1
ATOM 775 C C . LEU A 1 100 ? 23.358 -4.647 -28.034 1.00 71.25 100 LEU A C 1
ATOM 777 O O . LEU A 1 100 ? 23.199 -5.692 -27.405 1.00 71.25 100 LEU A O 1
ATOM 781 N N . PRO A 1 101 ? 23.403 -4.610 -29.379 1.00 63.34 101 PRO A N 1
ATOM 782 C CA . PRO A 1 101 ? 23.377 -5.802 -30.229 1.00 63.34 101 PRO A CA 1
ATOM 783 C C . PRO A 1 101 ? 24.661 -6.637 -30.137 1.00 63.34 101 PRO A C 1
ATOM 785 O O . PRO A 1 101 ? 25.743 -6.054 -29.888 1.00 63.34 101 PRO A O 1
#

Secondary structure (DSSP, 8-state):
--GGGS-HHHHHHHHHTTSS-HHHHHHHHHHHHHHHHHTS--PPP---GGGGS----S-STTTTTSSS--------TTHHHHHHHHHHHHHHHHHHHHH--

Foldseek 3Di:
DDPLPDDLVVLVVCCVVVVDPPVVSVVSVVVVVVVVVVPDDPDPPPPVPVVVVPPDDDDDPVVVVPPPDPDDPPPPVCVVVVVVVVVVCVVVVVVVVVVPD

Radius of gyration: 25.97 Å; chains: 1; bounding box: 56×28×66 Å

pLDDT: mean 72.61, std 15.03, range [48.06, 95.06]

Sequence (101 aa):
MSIEDAPEGILRAWADAGVISSARYVEEMERRRGAARQTVEPTPPLDYALDRELDIPGIAVLDFVSDQDDGIPNPRPGAWLVFFFVSTVLIAGGLIWRILP